Protein AF-A0A668UCJ2-F1 (afdb_monomer)

Foldseek 3Di:
DQPPVLVVLVVVLVVLVVLLVVLLVQLVVLLVVQLVCPPVGPVVVNVVSVVVSVVSVVVSLVSLLVSLVCCVPVVVNPVVSVLSVVLSVLSVVLVVLSVVLSVLVSVCSVCVVDPVSVVSNVVSVVVNVVSVVVNVDDPPPPDDD

Solvent-accessible surface area (backbone atoms only — not comparable to full-atom values): 7979 Å² total; per-residue (Å²): 131,82,56,72,65,59,55,52,50,54,51,49,51,56,50,45,53,50,53,50,54,51,49,52,49,54,53,50,55,50,47,53,55,35,59,70,38,55,93,68,56,52,57,69,63,46,51,51,51,53,51,54,51,49,50,51,55,51,51,46,53,50,53,52,51,52,52,29,48,43,30,38,76,76,65,74,31,53,70,60,22,52,50,49,52,56,37,53,54,34,53,51,52,38,52,55,41,50,55,52,38,51,54,34,52,51,48,32,69,78,38,72,86,45,65,66,36,56,53,50,39,52,51,39,52,50,51,42,51,51,39,54,50,63,58,66,60,68,79,86,81,77,83,90,131

pLDDT: mean 89.39, std 13.91, range [36.09, 98.25]

InterPro domains:
  IPR039491 Required for excision 1-B domain-containing protein [PF14966] (9-105)
  IPR039491 Required for excision 1-B domain-containing protein [PTHR28309] (3-130)

Organism: Oreochromis aureus (NCBI:txid47969)

Mean predicted aligned error: 6.01 Å

Structure (mmCIF, N/CA/C/O backbone):
data_AF-A0A668UCJ2-F1
#
_entry.id   AF-A0A668UCJ2-F1
#
loop_
_atom_site.group_PDB
_atom_site.id
_atom_site.type_symbol
_atom_site.label_atom_id
_atom_site.label_alt_id
_atom_site.label_comp_id
_atom_site.label_asym_id
_atom_site.label_entity_id
_atom_site.label_seq_id
_atom_site.pdbx_PDB_ins_code
_atom_site.Cartn_x
_atom_site.Cartn_y
_atom_site.Cartn_z
_atom_site.occupancy
_atom_site.B_iso_or_equiv
_atom_site.auth_seq_id
_atom_site.auth_comp_id
_atom_site.auth_asym_id
_atom_site.auth_atom_id
_atom_site.pdbx_PDB_model_num
ATOM 1 N N . MET A 1 1 ? -15.639 -9.932 30.292 1.00 49.50 1 MET A N 1
ATOM 2 C CA . MET A 1 1 ? -15.877 -10.642 29.016 1.00 49.50 1 MET A CA 1
ATOM 3 C C . MET A 1 1 ? -15.793 -9.603 27.919 1.00 49.50 1 MET A C 1
ATOM 5 O O . MET A 1 1 ? -16.425 -8.567 28.064 1.00 49.50 1 MET A O 1
ATOM 9 N N . VAL A 1 2 ? -14.975 -9.824 26.893 1.00 57.97 2 VAL A N 1
ATOM 10 C CA . VAL A 1 2 ? -14.909 -8.910 25.746 1.00 57.97 2 VAL A CA 1
ATOM 11 C C . VAL A 1 2 ? -16.212 -9.066 24.949 1.00 57.97 2 VAL A C 1
ATOM 13 O O . VAL A 1 2 ? -16.573 -10.214 24.670 1.00 57.97 2 VAL A O 1
ATOM 16 N N . PRO A 1 3 ? -16.939 -7.981 24.625 1.00 70.50 3 PRO A N 1
ATOM 17 C CA . PRO A 1 3 ? -18.157 -8.062 23.822 1.00 70.50 3 PRO A CA 1
ATOM 18 C C . PRO A 1 3 ? -17.890 -8.812 22.509 1.00 70.50 3 PRO A C 1
ATOM 20 O O . PRO A 1 3 ? -16.835 -8.622 21.897 1.00 70.50 3 PRO A O 1
ATOM 23 N N . SER A 1 4 ? -18.829 -9.655 22.064 1.00 75.00 4 SER A N 1
ATOM 24 C CA . SER A 1 4 ? -18.738 -10.377 20.779 1.00 75.00 4 SER A CA 1
ATOM 25 C C . SER A 1 4 ? -18.386 -9.447 19.620 1.00 75.00 4 SER A C 1
ATOM 27 O O . SER A 1 4 ? -17.627 -9.821 18.726 1.00 75.00 4 SER A O 1
ATOM 29 N N . ASP A 1 5 ? -18.880 -8.216 19.700 1.00 87.06 5 ASP A N 1
ATOM 30 C CA . ASP A 1 5 ? -18.779 -7.206 18.657 1.00 87.06 5 ASP A CA 1
ATOM 31 C C . ASP A 1 5 ? -17.367 -6.622 18.571 1.00 87.06 5 ASP A C 1
ATOM 33 O O . ASP A 1 5 ? -16.871 -6.383 17.474 1.00 87.06 5 ASP A O 1
ATOM 37 N N . PHE A 1 6 ? -16.663 -6.502 19.703 1.00 90.31 6 PHE A N 1
ATOM 38 C CA . PHE A 1 6 ? -15.252 -6.112 19.711 1.00 90.31 6 PHE A CA 1
ATOM 39 C C . PHE A 1 6 ? -14.390 -7.187 19.046 1.00 90.31 6 PHE A C 1
ATOM 41 O O . PHE A 1 6 ? -13.542 -6.890 18.209 1.00 90.31 6 PHE A O 1
ATOM 48 N N . LYS A 1 7 ? -14.619 -8.466 19.376 1.00 91.44 7 LYS A N 1
ATOM 49 C CA . LYS A 1 7 ? -13.869 -9.569 18.758 1.00 91.44 7 LYS A CA 1
ATOM 50 C C . LYS A 1 7 ? -14.115 -9.628 17.248 1.00 91.44 7 LYS A C 1
ATOM 52 O O . LYS A 1 7 ? -13.158 -9.802 16.496 1.00 91.44 7 LYS A O 1
ATOM 57 N N . ALA A 1 8 ? -15.364 -9.469 16.814 1.00 94.44 8 ALA A N 1
ATOM 58 C CA . ALA A 1 8 ? -15.715 -9.422 15.397 1.00 94.44 8 ALA A CA 1
ATOM 59 C C . ALA A 1 8 ? -15.035 -8.242 14.681 1.00 94.44 8 ALA A C 1
ATOM 61 O O . ALA A 1 8 ? -14.511 -8.417 13.583 1.00 94.44 8 ALA A O 1
ATOM 62 N N . LEU A 1 9 ? -14.967 -7.071 15.326 1.00 95.38 9 LEU A N 1
ATOM 63 C CA . LEU A 1 9 ? -14.281 -5.892 14.797 1.00 95.38 9 LEU A CA 1
ATOM 64 C C . LEU A 1 9 ? -12.786 -6.152 14.562 1.00 95.38 9 LEU A C 1
ATOM 66 O O . LEU A 1 9 ? -12.265 -5.882 13.482 1.00 95.38 9 LEU A O 1
ATOM 70 N N . ILE A 1 10 ? -12.104 -6.744 15.546 1.00 94.69 10 ILE A N 1
ATOM 71 C CA . ILE A 1 10 ? -10.682 -7.096 15.429 1.00 94.69 10 ILE A CA 1
ATOM 72 C C . ILE A 1 10 ? -10.458 -8.176 14.360 1.00 94.69 10 ILE A C 1
ATOM 74 O O . ILE A 1 10 ? -9.504 -8.104 13.589 1.00 94.69 10 ILE A O 1
ATOM 78 N N . GLN A 1 11 ? -11.350 -9.165 14.256 1.00 95.75 11 GLN A N 1
ATOM 79 C CA . GLN A 1 11 ? -11.285 -10.164 13.184 1.00 95.75 11 GLN A CA 1
ATOM 80 C C . GLN A 1 11 ? -11.454 -9.531 11.800 1.00 95.75 11 GLN A C 1
ATOM 82 O O . GLN A 1 11 ? -10.728 -9.897 10.874 1.00 95.75 11 GLN A O 1
ATOM 87 N N . ARG A 1 12 ? -12.367 -8.562 11.661 1.00 97.00 12 ARG A N 1
ATOM 88 C CA . ARG A 1 12 ? -12.546 -7.818 10.412 1.00 97.00 12 ARG A CA 1
ATOM 89 C C . ARG A 1 12 ? -11.295 -7.024 10.056 1.00 97.00 12 ARG A C 1
ATOM 91 O O . ARG A 1 12 ? -10.866 -7.084 8.910 1.00 97.00 12 ARG A O 1
ATOM 98 N N . PHE A 1 13 ? -10.665 -6.376 11.032 1.00 96.69 13 PHE A N 1
ATOM 99 C CA . PHE A 1 13 ? -9.383 -5.705 10.830 1.00 96.69 13 PHE A CA 1
ATOM 100 C C . PHE A 1 13 ? -8.314 -6.659 10.274 1.00 96.69 13 PHE A C 1
ATOM 102 O O . PHE A 1 13 ? -7.729 -6.373 9.236 1.00 96.69 13 PHE A O 1
ATOM 109 N N . TYR A 1 14 ? -8.100 -7.833 10.876 1.00 95.75 14 TYR A N 1
ATOM 110 C CA . TYR A 1 14 ? -7.118 -8.794 10.347 1.00 95.75 14 TYR A CA 1
ATOM 111 C C . TYR A 1 14 ? -7.456 -9.314 8.944 1.00 95.75 14 TYR A C 1
ATOM 113 O O . TYR A 1 14 ? -6.555 -9.583 8.145 1.00 95.75 14 TYR A O 1
ATOM 121 N N . HIS A 1 15 ? -8.744 -9.444 8.627 1.00 97.50 15 HIS A N 1
ATOM 122 C CA . HIS A 1 15 ? -9.177 -9.794 7.280 1.00 97.50 15 HIS A CA 1
ATOM 123 C C . HIS A 1 15 ? -8.812 -8.699 6.269 1.00 97.50 15 HIS A C 1
ATOM 125 O O . HIS A 1 15 ? -8.194 -9.009 5.255 1.00 97.50 15 HIS A O 1
ATOM 131 N N . LEU A 1 16 ? -9.077 -7.428 6.592 1.00 97.75 16 LEU A N 1
ATOM 132 C CA . LEU A 1 16 ? -8.681 -6.277 5.770 1.00 97.75 16 LEU A CA 1
ATOM 133 C C . LEU A 1 16 ? -7.164 -6.234 5.535 1.00 97.75 16 LEU A C 1
ATOM 135 O O . LEU A 1 16 ? -6.710 -5.948 4.430 1.00 97.75 16 LEU A O 1
ATOM 139 N N . GLN A 1 17 ? -6.365 -6.595 6.543 1.00 96.25 17 GLN A N 1
ATOM 140 C CA . GLN A 1 17 ? -4.910 -6.687 6.386 1.00 96.25 17 GLN A CA 1
ATOM 141 C C . GLN A 1 17 ? -4.482 -7.823 5.458 1.00 96.25 17 GLN A C 1
ATOM 143 O O . GLN A 1 17 ? -3.510 -7.680 4.716 1.00 96.25 17 GLN A O 1
ATOM 148 N N . SER A 1 18 ? -5.227 -8.927 5.446 1.00 95.75 18 SER A N 1
ATOM 149 C CA . SER A 1 18 ? -5.000 -10.019 4.496 1.00 95.75 18 SER A CA 1
ATOM 150 C C . SER A 1 18 ? -5.348 -9.587 3.067 1.00 95.75 18 SER A C 1
ATOM 152 O O . SER A 1 18 ? -4.557 -9.811 2.153 1.00 95.75 18 SER A O 1
ATOM 154 N N . GLU A 1 19 ? -6.473 -8.888 2.877 1.00 97.94 19 GLU A N 1
ATOM 155 C CA . GLU A 1 19 ? -6.862 -8.300 1.585 1.00 97.94 19 GLU A CA 1
ATOM 156 C C . GLU A 1 19 ? -5.825 -7.278 1.094 1.00 97.94 19 GLU A C 1
ATOM 158 O O . GLU A 1 19 ? -5.473 -7.252 -0.087 1.00 97.94 19 GLU A O 1
ATOM 163 N N . ARG A 1 20 ? -5.260 -6.471 2.002 1.00 97.56 20 ARG A N 1
ATOM 164 C CA . ARG A 1 20 ? -4.193 -5.511 1.686 1.00 97.56 20 ARG A CA 1
ATOM 165 C C . ARG A 1 20 ? -2.938 -6.210 1.169 1.00 97.56 20 ARG A C 1
ATOM 167 O O . ARG A 1 20 ? -2.348 -5.753 0.191 1.00 97.56 20 ARG A O 1
ATOM 174 N N . VAL A 1 21 ? -2.520 -7.300 1.815 1.00 96.12 21 VAL A N 1
ATOM 175 C CA . VAL A 1 21 ? -1.361 -8.100 1.383 1.00 96.12 21 VAL A CA 1
ATOM 176 C C . VAL A 1 21 ? -1.592 -8.684 -0.009 1.00 96.12 21 VAL A C 1
ATOM 178 O O . VAL A 1 21 ? -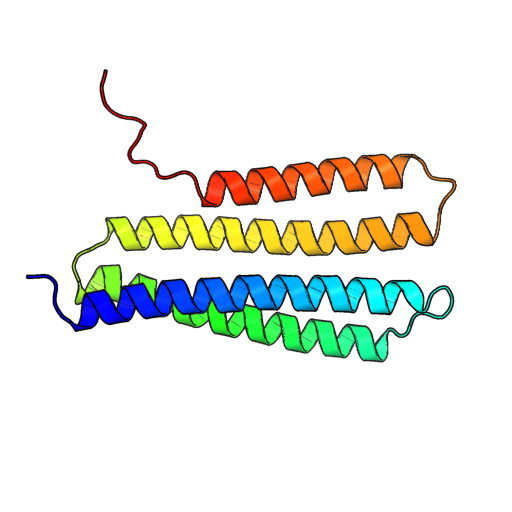0.709 -8.571 -0.859 1.00 96.12 21 VAL A O 1
ATOM 181 N N . GLU A 1 22 ? -2.777 -9.232 -0.269 1.00 97.50 22 GLU A N 1
ATOM 182 C CA . GLU A 1 22 ? -3.118 -9.760 -1.593 1.00 97.50 22 GLU A CA 1
ATOM 183 C C . GLU A 1 22 ? -3.157 -8.651 -2.656 1.00 97.50 22 GLU A C 1
ATOM 185 O O . GLU A 1 22 ? -2.633 -8.817 -3.754 1.00 97.50 22 GLU A O 1
ATOM 190 N N . THR A 1 23 ? -3.667 -7.466 -2.310 1.00 98.12 23 THR A N 1
ATOM 191 C CA . THR A 1 23 ? -3.664 -6.301 -3.209 1.00 98.12 23 THR A CA 1
ATOM 192 C C . THR A 1 23 ? -2.236 -5.892 -3.596 1.00 98.12 23 THR A C 1
ATOM 194 O O . THR A 1 23 ? -1.967 -5.630 -4.767 1.00 98.12 23 THR A O 1
ATOM 197 N N . TYR A 1 24 ? -1.287 -5.889 -2.650 1.00 97.50 24 TYR A N 1
ATOM 198 C CA . TYR A 1 24 ? 0.131 -5.655 -2.964 1.00 97.50 24 TYR A CA 1
ATOM 199 C C . TYR A 1 24 ? 0.709 -6.722 -3.893 1.00 97.50 24 TYR A C 1
ATOM 201 O O . TYR A 1 24 ? 1.484 -6.391 -4.788 1.00 97.50 24 TYR A O 1
ATOM 209 N N . ARG A 1 25 ? 0.347 -7.990 -3.683 1.00 97.25 25 ARG A N 1
ATOM 210 C CA . ARG A 1 25 ? 0.799 -9.093 -4.529 1.00 97.25 25 ARG A CA 1
ATOM 211 C C . ARG A 1 25 ? 0.322 -8.914 -5.970 1.00 97.25 25 ARG A C 1
ATOM 213 O O . ARG A 1 25 ? 1.147 -8.945 -6.878 1.00 97.25 25 ARG A O 1
ATOM 220 N N . LEU A 1 26 ? -0.972 -8.659 -6.167 1.00 98.06 26 LEU A N 1
ATOM 221 C CA . LEU A 1 26 ? -1.553 -8.400 -7.489 1.00 98.06 26 LEU A CA 1
ATOM 222 C C . LEU A 1 26 ? -0.911 -7.185 -8.164 1.00 98.06 26 LEU A C 1
ATOM 224 O O . LEU A 1 26 ? -0.650 -7.200 -9.366 1.00 98.06 26 LEU A O 1
ATOM 228 N N . PHE A 1 27 ? -0.625 -6.140 -7.386 1.00 97.88 27 PHE A N 1
ATOM 229 C CA . PHE A 1 27 ? 0.020 -4.943 -7.904 1.00 97.88 27 PHE A CA 1
ATOM 230 C C . PHE A 1 27 ? 1.441 -5.219 -8.414 1.00 97.88 27 PHE A C 1
ATOM 232 O O . PHE A 1 27 ? 1.816 -4.741 -9.485 1.00 97.88 27 PHE A O 1
ATOM 239 N N . GLU A 1 28 ? 2.221 -6.013 -7.679 1.00 96.44 28 GLU A N 1
ATOM 240 C CA . GLU A 1 28 ? 3.566 -6.412 -8.096 1.00 96.44 28 GLU A CA 1
ATOM 241 C C . GLU A 1 28 ? 3.530 -7.340 -9.318 1.00 96.44 28 GLU A C 1
ATOM 243 O O . GLU A 1 28 ? 4.201 -7.064 -10.310 1.00 96.44 28 GLU A O 1
ATOM 248 N N . GLU A 1 29 ? 2.710 -8.396 -9.285 1.00 97.50 29 GLU A N 1
ATOM 249 C CA . GLU A 1 29 ? 2.581 -9.356 -10.390 1.00 97.50 29 GLU A CA 1
ATOM 250 C C . GLU A 1 29 ? 2.146 -8.667 -11.690 1.00 97.50 29 GLU A C 1
ATOM 252 O O . GLU A 1 29 ? 2.681 -8.945 -12.768 1.00 97.50 29 GLU A O 1
ATOM 257 N N . GLY A 1 30 ? 1.206 -7.726 -11.598 1.00 97.62 30 GLY A N 1
ATOM 258 C CA . GLY A 1 30 ? 0.750 -6.968 -12.753 1.00 97.62 30 GLY A CA 1
ATOM 259 C C . GLY A 1 30 ? 1.776 -5.957 -13.272 1.00 97.62 30 GLY A C 1
ATOM 260 O O . GLY A 1 30 ? 1.879 -5.775 -14.485 1.00 97.62 30 GLY A O 1
ATOM 261 N N . HIS A 1 31 ? 2.597 -5.358 -12.402 1.00 97.62 31 HIS A N 1
ATOM 262 C CA . HIS A 1 31 ? 3.719 -4.53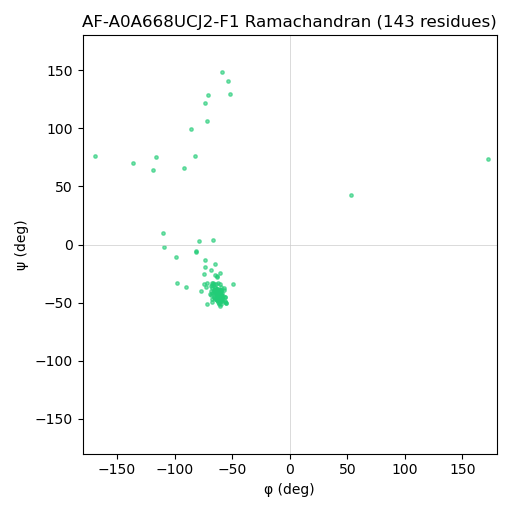0 -12.847 1.00 97.62 31 HIS A CA 1
ATOM 263 C C . HIS A 1 31 ? 4.817 -5.360 -13.526 1.00 97.62 31 HIS A C 1
ATOM 265 O O . HIS A 1 31 ? 5.343 -4.956 -14.560 1.00 97.62 31 HIS A O 1
ATOM 271 N N . GLU A 1 32 ? 5.137 -6.552 -13.016 1.00 96.69 32 GLU A N 1
ATOM 272 C CA . GLU A 1 32 ? 6.058 -7.461 -13.706 1.00 96.69 32 GLU A CA 1
ATOM 273 C C . GLU A 1 32 ? 5.527 -7.878 -15.081 1.00 96.69 32 GLU A C 1
ATOM 275 O O . GLU A 1 32 ? 6.288 -7.926 -16.048 1.00 96.69 32 GLU A O 1
ATOM 280 N N . ALA A 1 33 ? 4.227 -8.173 -15.188 1.00 96.88 33 ALA A N 1
ATOM 281 C CA . ALA A 1 33 ? 3.593 -8.474 -16.467 1.00 96.88 33 ALA A CA 1
ATOM 282 C C . ALA A 1 33 ? 3.691 -7.287 -17.438 1.00 96.88 33 ALA A C 1
ATOM 284 O O . ALA A 1 33 ? 4.050 -7.487 -18.597 1.00 96.88 33 ALA A O 1
ATOM 285 N N . TYR A 1 34 ? 3.459 -6.064 -16.953 1.00 97.19 34 TYR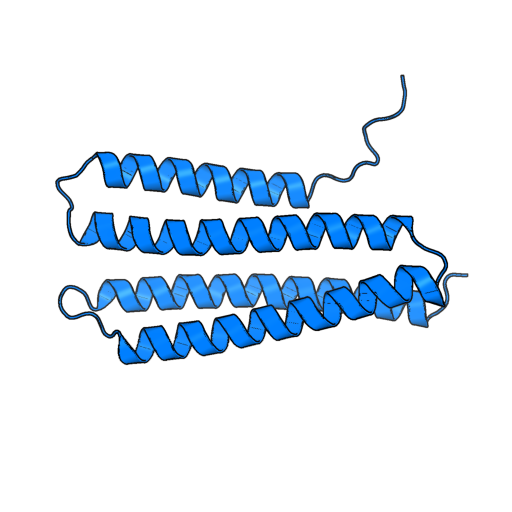 A N 1
ATOM 286 C CA . TYR A 1 34 ? 3.650 -4.835 -17.721 1.00 97.19 34 TYR A CA 1
ATOM 287 C C . TYR A 1 34 ? 5.096 -4.680 -18.214 1.00 97.19 34 TYR A C 1
ATOM 289 O O . TYR A 1 34 ? 5.309 -4.489 -19.411 1.00 97.19 34 TYR A O 1
ATOM 297 N N . LEU A 1 35 ? 6.104 -4.858 -17.353 1.00 96.00 35 LEU A N 1
ATOM 298 C CA . LEU A 1 35 ? 7.512 -4.740 -17.755 1.00 96.00 35 LEU A CA 1
ATOM 299 C C . LEU A 1 35 ? 7.915 -5.752 -18.838 1.00 96.00 35 LEU A C 1
ATOM 301 O O . LEU A 1 35 ? 8.690 -5.408 -19.731 1.00 96.00 35 LEU A O 1
ATOM 305 N N . ARG A 1 36 ? 7.349 -6.967 -18.826 1.00 95.56 36 ARG A N 1
ATOM 306 C CA . ARG A 1 36 ? 7.595 -7.990 -19.866 1.00 95.56 36 ARG A CA 1
ATOM 307 C C . ARG A 1 36 ? 7.089 -7.590 -21.256 1.00 95.56 36 ARG A C 1
ATOM 309 O O . ARG A 1 36 ? 7.509 -8.206 -22.231 1.00 95.56 36 ARG A O 1
ATOM 316 N N . THR A 1 37 ? 6.210 -6.591 -21.363 1.00 94.62 37 THR A N 1
ATOM 317 C CA . THR A 1 37 ? 5.742 -6.055 -22.659 1.00 94.62 37 THR A CA 1
ATOM 318 C C . THR A 1 37 ? 6.720 -5.054 -23.288 1.00 94.62 37 THR A C 1
ATOM 320 O O . THR A 1 37 ? 6.532 -4.637 -24.430 1.00 94.62 37 THR A O 1
ATOM 323 N N . GLY A 1 38 ? 7.796 -4.691 -22.578 1.00 89.88 38 GLY A N 1
ATOM 324 C CA . GLY A 1 38 ? 8.830 -3.792 -23.084 1.00 89.88 38 GLY A CA 1
ATOM 325 C C . GLY A 1 38 ? 9.508 -4.301 -24.373 1.00 89.88 38 GLY A C 1
ATOM 326 O O . GLY A 1 38 ? 9.642 -5.510 -24.570 1.00 89.88 38 GLY A O 1
ATOM 327 N N . PRO A 1 39 ? 9.951 -3.397 -25.271 1.00 86.38 39 PRO A N 1
ATOM 328 C CA . PRO A 1 39 ? 9.880 -1.934 -25.161 1.00 86.38 39 PRO A CA 1
ATOM 329 C C . PRO A 1 39 ? 8.509 -1.345 -25.557 1.00 86.38 39 PRO A C 1
ATOM 331 O O . PRO A 1 39 ? 8.284 -0.148 -25.394 1.00 86.38 39 PRO A O 1
ATOM 334 N N . HIS A 1 40 ? 7.583 -2.158 -26.078 1.00 92.94 40 HIS A N 1
ATOM 335 C CA . HIS A 1 40 ? 6.240 -1.729 -26.484 1.00 92.94 40 HIS A CA 1
ATOM 336 C C . HIS A 1 40 ? 5.242 -1.904 -25.339 1.00 92.94 40 HIS A C 1
ATOM 338 O O . HIS A 1 40 ? 4.330 -2.725 -25.407 1.00 92.94 40 HIS A O 1
ATOM 344 N N . TYR A 1 41 ? 5.453 -1.123 -24.284 1.00 93.31 41 TYR A N 1
ATOM 345 C CA . TYR A 1 41 ? 4.679 -1.192 -23.054 1.00 93.31 41 TYR A CA 1
ATOM 346 C C . TYR A 1 41 ? 3.162 -1.111 -23.278 1.00 93.31 41 TYR A C 1
ATOM 348 O O . TYR A 1 41 ? 2.664 -0.171 -23.903 1.00 93.31 41 TYR A O 1
ATOM 356 N N . ASP A 1 42 ? 2.422 -2.054 -22.696 1.00 94.31 42 ASP A N 1
ATOM 357 C CA . ASP A 1 42 ? 0.956 -2.040 -22.682 1.00 94.31 42 ASP A CA 1
ATOM 358 C C . ASP A 1 42 ? 0.429 -1.131 -21.560 1.00 94.31 42 ASP A C 1
ATOM 360 O O . ASP A 1 42 ? 0.025 -1.563 -20.474 1.00 94.31 42 ASP A O 1
ATOM 364 N N . PHE A 1 43 ? 0.505 0.175 -21.812 1.00 94.00 43 PHE A N 1
ATOM 365 C CA . PHE A 1 43 ? 0.140 1.191 -20.828 1.00 94.00 43 PHE A CA 1
ATOM 366 C C . PHE A 1 43 ? -1.357 1.196 -20.499 1.00 94.00 43 PHE A C 1
ATOM 368 O O . PHE A 1 43 ? -1.724 1.477 -19.359 1.00 94.00 43 PHE A O 1
ATOM 375 N N . ASP A 1 44 ? -2.223 0.876 -21.461 1.00 95.69 44 ASP A N 1
ATOM 376 C CA . ASP A 1 44 ? -3.673 0.913 -21.257 1.00 95.69 44 ASP A CA 1
ATOM 377 C C . ASP A 1 44 ? -4.121 -0.166 -20.265 1.00 95.69 44 ASP A C 1
ATOM 379 O O . ASP A 1 44 ? -4.837 0.142 -19.304 1.00 95.69 44 ASP A O 1
ATOM 383 N N . HIS A 1 45 ? -3.638 -1.405 -20.425 1.00 95.38 45 HIS A N 1
ATOM 384 C CA . HIS A 1 45 ? -3.931 -2.478 -19.472 1.00 95.38 45 HIS A CA 1
ATOM 385 C C . HIS A 1 45 ? -3.319 -2.199 -18.099 1.00 95.38 45 HIS A C 1
ATOM 387 O O . HIS A 1 45 ? -3.986 -2.382 -17.077 1.00 95.38 45 HIS A O 1
ATOM 393 N N . TYR A 1 46 ? -2.078 -1.705 -18.051 1.00 96.81 46 TYR A N 1
ATOM 394 C CA . TYR A 1 46 ? -1.440 -1.397 -16.773 1.00 96.81 46 TYR A CA 1
ATOM 395 C C . TYR A 1 46 ? -2.140 -0.254 -16.031 1.00 96.81 46 TYR A C 1
ATOM 397 O O . TYR A 1 46 ? -2.370 -0.336 -14.825 1.00 96.81 46 TYR A O 1
ATOM 405 N N . ARG A 1 47 ? -2.567 0.793 -16.742 1.00 97.00 47 ARG A N 1
ATOM 406 C CA . ARG A 1 47 ? -3.343 1.896 -16.164 1.00 97.00 47 ARG A CA 1
ATOM 407 C C . ARG A 1 47 ? -4.671 1.412 -15.582 1.00 97.00 47 ARG A C 1
ATOM 409 O O . ARG A 1 47 ? -5.066 1.886 -14.515 1.00 97.00 47 ARG A O 1
ATOM 416 N N . GLN A 1 48 ? -5.357 0.498 -16.268 1.00 97.94 48 GLN A N 1
ATOM 417 C CA . GLN A 1 48 ? -6.598 -0.091 -15.769 1.00 97.94 48 GLN A CA 1
ATOM 418 C C . GLN A 1 48 ? -6.354 -0.885 -14.478 1.00 97.94 48 GLN A C 1
ATOM 420 O O . GLN A 1 48 ? -7.044 -0.655 -13.485 1.00 97.94 48 GLN A O 1
ATOM 425 N N . LEU A 1 49 ? -5.313 -1.722 -14.445 1.00 97.50 49 LEU A N 1
ATOM 426 C CA . LEU A 1 49 ? -4.900 -2.427 -13.232 1.00 97.50 49 LEU A CA 1
ATOM 427 C C . LEU A 1 49 ? -4.604 -1.454 -12.079 1.00 97.50 49 LEU A C 1
ATOM 429 O O . LEU A 1 49 ? -5.117 -1.629 -10.977 1.00 97.50 49 LEU A O 1
ATOM 433 N N . VAL A 1 50 ? -3.803 -0.410 -12.316 1.00 97.56 50 VAL A N 1
ATOM 434 C CA . VAL A 1 50 ? -3.473 0.599 -11.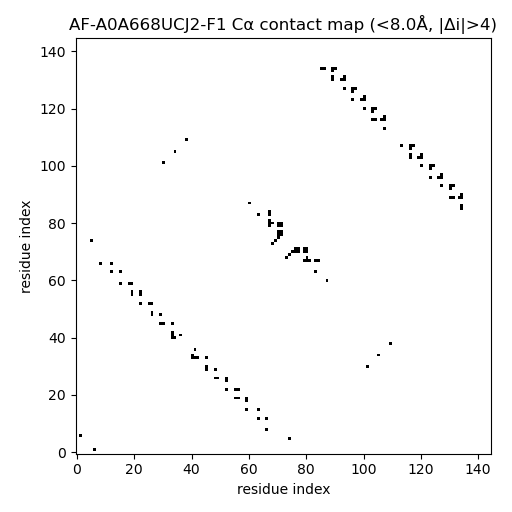292 1.00 97.56 50 VAL A CA 1
ATOM 435 C C . VAL A 1 50 ? -4.741 1.239 -10.729 1.00 97.56 50 VAL A C 1
ATOM 437 O O . VAL A 1 50 ? -4.828 1.479 -9.522 1.00 97.56 50 VAL A O 1
ATOM 440 N N . HIS A 1 51 ? -5.740 1.498 -11.575 1.00 97.69 51 HIS A N 1
ATOM 441 C CA . HIS A 1 51 ? -7.019 2.037 -11.130 1.00 97.69 51 HIS A CA 1
ATOM 442 C C . HIS A 1 51 ? -7.751 1.074 -10.185 1.00 97.69 51 HIS A C 1
ATOM 444 O O . HIS A 1 51 ? -8.178 1.492 -9.108 1.00 97.69 51 HIS A O 1
ATOM 450 N N . GLU A 1 52 ? -7.847 -0.205 -10.545 1.00 97.94 52 GLU A N 1
ATOM 451 C CA . GLU A 1 52 ? -8.488 -1.246 -9.729 1.00 97.94 52 GLU A CA 1
ATOM 452 C C . GLU A 1 52 ? -7.769 -1.447 -8.387 1.00 97.94 52 GLU A C 1
ATOM 454 O O . GLU A 1 52 ? -8.399 -1.431 -7.328 1.00 97.94 52 GLU A O 1
ATOM 459 N N . ILE A 1 53 ? -6.437 -1.521 -8.410 1.00 97.75 53 ILE A N 1
ATOM 460 C CA . ILE A 1 53 ? -5.596 -1.607 -7.210 1.00 97.75 53 ILE A CA 1
ATOM 461 C C . ILE A 1 53 ? -5.795 -0.385 -6.304 1.00 97.75 53 ILE A C 1
ATOM 463 O O . ILE A 1 53 ? -5.923 -0.519 -5.085 1.00 97.75 53 ILE A O 1
ATOM 467 N N . THR A 1 54 ? -5.871 0.816 -6.884 1.00 96.94 54 THR A N 1
ATOM 468 C CA . THR A 1 54 ? -6.128 2.047 -6.122 1.00 96.94 54 THR A CA 1
ATOM 469 C C . THR A 1 54 ? -7.490 1.987 -5.434 1.00 96.94 54 THR A C 1
ATOM 471 O O . THR A 1 54 ? -7.596 2.322 -4.253 1.00 96.94 54 THR A O 1
ATOM 474 N N . GLN A 1 55 ? -8.531 1.528 -6.135 1.00 98.19 55 GLN A N 1
ATOM 475 C CA . GLN A 1 55 ? -9.860 1.363 -5.546 1.00 98.19 55 GLN A CA 1
ATOM 476 C C . GLN A 1 55 ? -9.851 0.358 -4.387 1.00 98.19 55 GLN A C 1
ATOM 478 O O . GLN A 1 55 ? -10.434 0.655 -3.342 1.00 98.19 55 GLN A O 1
ATOM 483 N N . ALA A 1 56 ? -9.158 -0.775 -4.534 1.00 97.81 56 ALA A N 1
ATOM 484 C CA . ALA A 1 56 ? -9.022 -1.779 -3.480 1.00 97.81 56 ALA A CA 1
ATOM 485 C C . ALA A 1 56 ? -8.351 -1.198 -2.222 1.00 97.81 56 ALA A C 1
ATOM 487 O O . ALA A 1 56 ? -8.926 -1.257 -1.133 1.00 97.81 56 ALA A O 1
ATOM 488 N N . PHE A 1 57 ? -7.198 -0.530 -2.364 1.00 97.62 57 PHE A N 1
ATOM 489 C CA . PHE A 1 57 ? -6.536 0.132 -1.231 1.00 97.62 57 PHE A CA 1
ATOM 490 C C . PHE A 1 57 ? -7.400 1.223 -0.590 1.00 97.62 57 PHE A C 1
ATOM 492 O O . PHE A 1 57 ? -7.405 1.357 0.638 1.00 97.62 57 PHE A O 1
ATOM 499 N N . CYS A 1 58 ? -8.139 2.002 -1.388 1.00 97.50 58 CYS A N 1
ATOM 500 C CA . CYS A 1 58 ? -9.070 3.003 -0.872 1.00 97.50 58 CYS A CA 1
ATOM 501 C C . CYS A 1 58 ? -10.223 2.371 -0.083 1.00 97.50 58 CYS A C 1
ATOM 503 O O . CYS A 1 58 ? -10.588 2.908 0.961 1.00 97.50 58 CYS A O 1
ATOM 505 N N . GLY A 1 59 ? -10.793 1.263 -0.562 1.00 97.94 59 GLY A N 1
ATOM 506 C CA . GLY A 1 59 ? -11.844 0.523 0.140 1.00 97.94 59 GLY A CA 1
ATOM 507 C C . GLY A 1 59 ? -11.361 0.012 1.493 1.00 97.94 59 GLY A C 1
ATOM 508 O O . GLY A 1 59 ? -11.941 0.359 2.520 1.00 97.94 59 GLY A O 1
ATOM 509 N N . ILE A 1 60 ? -10.230 -0.698 1.494 1.00 98.06 60 ILE A N 1
ATOM 510 C CA . ILE A 1 60 ? -9.595 -1.223 2.710 1.00 98.06 60 ILE A CA 1
ATOM 511 C C . ILE A 1 60 ? -9.326 -0.092 3.708 1.00 98.06 60 ILE A C 1
ATOM 513 O O . ILE A 1 60 ? -9.720 -0.164 4.869 1.00 98.06 60 ILE A O 1
ATOM 517 N N . SER A 1 61 ? -8.694 0.993 3.252 1.00 96.81 61 SER A N 1
ATOM 518 C CA . SER A 1 61 ? -8.291 2.094 4.134 1.00 96.81 61 SER A CA 1
ATOM 519 C C . SER A 1 61 ? -9.487 2.827 4.745 1.00 96.81 61 SER A C 1
ATOM 521 O O . SER A 1 61 ? -9.394 3.271 5.887 1.00 96.81 61 SER A O 1
ATOM 523 N N . LYS A 1 62 ? -10.602 2.956 4.013 1.00 98.25 62 LYS A N 1
ATOM 524 C CA . LYS A 1 62 ? -11.844 3.534 4.548 1.00 98.25 62 LYS A CA 1
ATOM 525 C C . LYS A 1 62 ? -12.399 2.680 5.679 1.00 98.25 62 LYS A C 1
ATOM 527 O O . LYS A 1 62 ? -12.677 3.210 6.749 1.00 98.25 62 LYS A O 1
ATOM 532 N N . GLU A 1 63 ? -12.487 1.372 5.476 1.00 98.25 63 GLU A N 1
ATOM 533 C CA . GLU A 1 63 ? -13.038 0.481 6.492 1.00 98.25 63 GLU A CA 1
ATOM 534 C C . GLU A 1 63 ? -12.131 0.375 7.729 1.00 98.25 63 GLU A C 1
ATOM 536 O O . GLU A 1 63 ? -12.612 0.365 8.860 1.00 98.25 63 GLU A O 1
ATOM 541 N N . VAL A 1 64 ? -10.805 0.408 7.552 1.00 97.88 64 VAL A N 1
ATOM 542 C CA . VAL A 1 64 ? -9.861 0.502 8.680 1.00 97.88 64 VAL A CA 1
ATOM 543 C C . VAL A 1 64 ? -10.075 1.789 9.491 1.00 97.88 64 VAL A C 1
ATOM 545 O O . VAL A 1 64 ? -10.012 1.751 10.721 1.00 97.88 64 VAL A O 1
ATOM 548 N N . LEU A 1 65 ? -10.367 2.925 8.844 1.00 97.06 65 LEU A N 1
ATOM 549 C CA . LEU A 1 65 ? -10.680 4.179 9.545 1.00 97.06 65 LEU A CA 1
ATOM 550 C C . LEU A 1 65 ? -12.009 4.110 10.308 1.00 97.06 65 LEU A C 1
ATOM 552 O O . LEU A 1 65 ? -12.108 4.677 11.397 1.00 97.06 65 LEU A O 1
ATOM 556 N N . GLU A 1 66 ? -13.005 3.400 9.781 1.00 97.75 66 GLU A N 1
ATOM 557 C CA . GLU A 1 66 ? -14.258 3.137 10.496 1.00 97.75 66 GLU A CA 1
ATOM 558 C C . GLU A 1 66 ? -14.006 2.270 11.736 1.00 97.75 66 GLU A C 1
ATOM 560 O O . GLU A 1 66 ? -14.438 2.624 12.833 1.00 97.75 66 GLU A O 1
ATOM 565 N N . ILE A 1 67 ? -13.229 1.188 11.602 1.00 96.75 67 ILE A N 1
ATOM 566 C CA . ILE A 1 67 ? -12.809 0.346 12.734 1.00 96.75 67 ILE A CA 1
ATOM 567 C C . ILE A 1 67 ? -12.084 1.178 13.796 1.00 96.75 67 ILE A C 1
ATOM 569 O O . ILE A 1 67 ? -12.391 1.063 14.983 1.00 96.75 67 ILE A O 1
ATOM 573 N N . LYS A 1 68 ? -11.157 2.044 13.373 1.00 96.94 68 LYS A N 1
ATOM 574 C CA . LYS A 1 68 ? -10.437 2.970 14.254 1.00 96.94 68 LYS A CA 1
ATOM 575 C C . LYS A 1 68 ? -11.397 3.858 15.055 1.00 96.94 68 LYS A C 1
ATOM 577 O O . LYS A 1 68 ? -11.247 3.972 16.271 1.00 96.94 68 LYS A O 1
ATOM 582 N N . GLY A 1 69 ? -12.380 4.465 14.384 1.00 96.31 69 GLY A N 1
ATOM 583 C CA . GLY A 1 69 ? -13.395 5.308 15.022 1.00 96.31 69 GLY A CA 1
ATOM 584 C C . GLY A 1 69 ? -14.200 4.537 16.065 1.00 96.31 69 GLY A C 1
ATOM 585 O O . GLY A 1 69 ? -14.290 4.957 17.212 1.00 96.31 69 GLY A O 1
ATOM 586 N N . ARG A 1 70 ? -14.674 3.337 15.716 1.00 96.38 70 ARG A N 1
ATOM 587 C CA . ARG A 1 70 ? -15.431 2.481 16.643 1.00 96.38 70 ARG A CA 1
ATOM 588 C C . ARG A 1 70 ? -14.614 2.064 17.864 1.00 96.38 70 ARG A C 1
ATOM 590 O O . ARG A 1 70 ? -15.140 2.056 18.972 1.00 96.38 70 ARG A O 1
ATOM 597 N N . LEU A 1 71 ? -13.328 1.745 17.695 1.00 95.44 71 LEU A N 1
ATOM 598 C CA . LEU A 1 71 ? -12.445 1.428 18.825 1.00 95.44 71 LEU A CA 1
ATOM 599 C C . LEU A 1 71 ? -12.340 2.589 19.815 1.00 95.44 71 LEU A C 1
ATOM 601 O O . LEU A 1 71 ? -12.359 2.353 21.020 1.00 95.44 71 LEU A O 1
ATOM 605 N N . HIS A 1 72 ? -12.259 3.818 19.310 1.00 94.25 72 HIS A N 1
ATOM 606 C CA . HIS A 1 72 ? -12.210 5.014 20.140 1.00 94.25 72 HIS A CA 1
ATOM 607 C C . HIS A 1 72 ? -13.567 5.313 20.800 1.00 94.25 72 HIS A C 1
ATOM 609 O O . HIS A 1 72 ? -13.632 5.460 22.016 1.00 94.25 72 HIS A O 1
ATOM 615 N N . ASP A 1 73 ? -14.644 5.357 20.013 1.00 93.81 73 ASP A N 1
ATOM 616 C CA . ASP A 1 73 ? -15.930 5.921 20.441 1.00 93.81 73 ASP A CA 1
ATOM 617 C C . ASP A 1 73 ? -16.877 4.894 21.089 1.00 93.81 73 ASP A C 1
ATOM 619 O O . ASP A 1 73 ? -17.604 5.229 22.023 1.00 93.81 73 ASP A O 1
ATOM 623 N N . GLU A 1 74 ? -16.893 3.644 20.609 1.00 94.06 74 GLU A N 1
ATOM 624 C CA . GLU A 1 74 ? -17.832 2.602 21.069 1.00 94.06 74 GLU A CA 1
ATOM 625 C C . GLU A 1 74 ? -17.218 1.670 22.120 1.00 94.06 74 GLU A C 1
ATOM 627 O O . GLU A 1 74 ? -17.926 1.166 22.993 1.00 94.06 74 GLU A O 1
ATOM 632 N N . PHE A 1 75 ? -15.912 1.405 22.026 1.00 92.31 75 PHE A N 1
ATOM 633 C CA . PHE A 1 75 ? -15.236 0.397 22.848 1.00 92.31 75 PHE A CA 1
ATOM 634 C C . PHE A 1 75 ? -14.298 0.973 23.915 1.00 92.31 75 PHE A C 1
ATOM 636 O O . PHE A 1 75 ? -13.742 0.184 24.679 1.00 92.31 75 PHE A O 1
ATOM 643 N N . ASP A 1 76 ? -14.135 2.301 23.981 1.00 92.75 76 ASP A N 1
ATOM 644 C CA . ASP A 1 76 ? -13.242 2.999 24.923 1.00 92.75 76 ASP A CA 1
ATOM 645 C C . ASP A 1 76 ? -11.798 2.453 24.874 1.00 92.75 76 ASP A C 1
ATOM 647 O O . ASP A 1 76 ? -11.145 2.190 25.885 1.00 92.75 76 ASP A O 1
ATOM 651 N N . ARG A 1 77 ? -11.306 2.211 23.649 1.00 93.50 77 ARG A N 1
ATOM 652 C CA . ARG A 1 77 ? -9.948 1.730 23.341 1.00 93.50 77 ARG A CA 1
ATOM 653 C C . ARG A 1 77 ? -9.180 2.734 22.475 1.00 93.50 77 ARG A C 1
ATOM 655 O O . ARG A 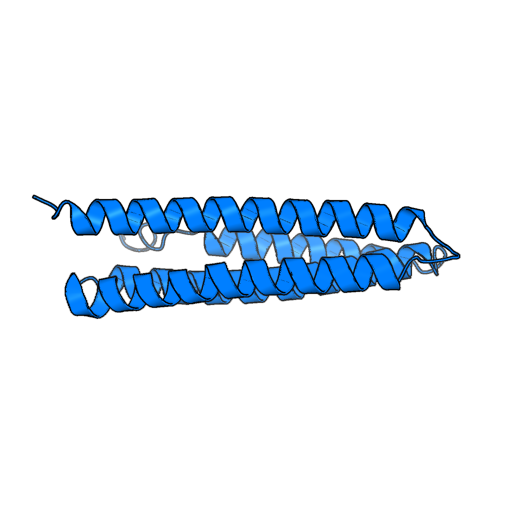1 77 ? -8.831 2.429 21.326 1.00 93.50 77 ARG A O 1
ATOM 662 N N . PRO A 1 78 ? -8.897 3.942 23.002 1.00 94.06 78 PRO A N 1
ATOM 663 C CA . PRO A 1 78 ? -8.114 4.948 22.286 1.00 94.06 78 PRO A CA 1
ATOM 664 C C . PRO A 1 78 ? -6.677 4.480 22.001 1.00 94.06 78 PRO A C 1
ATOM 666 O O . PRO A 1 78 ? -6.102 4.872 20.990 1.00 94.06 78 PRO A O 1
ATOM 669 N N . ASP A 1 79 ? -6.129 3.587 22.829 1.00 93.56 79 ASP A N 1
ATOM 670 C CA . ASP A 1 79 ? -4.822 2.949 22.640 1.00 93.56 79 ASP A CA 1
ATOM 671 C C . ASP A 1 79 ? -4.743 2.162 21.320 1.00 93.56 79 ASP A C 1
ATOM 673 O O . ASP A 1 79 ? -3.798 2.313 20.543 1.00 93.56 79 ASP A O 1
ATOM 677 N N . LEU A 1 80 ? -5.772 1.361 21.027 1.00 93.19 80 LEU A N 1
ATOM 678 C CA . LEU A 1 80 ? -5.850 0.593 19.784 1.00 93.19 80 LEU A CA 1
ATOM 679 C C . LEU A 1 80 ? -6.140 1.492 18.581 1.00 93.19 80 LEU A C 1
ATOM 681 O O . LEU A 1 80 ? -5.592 1.269 17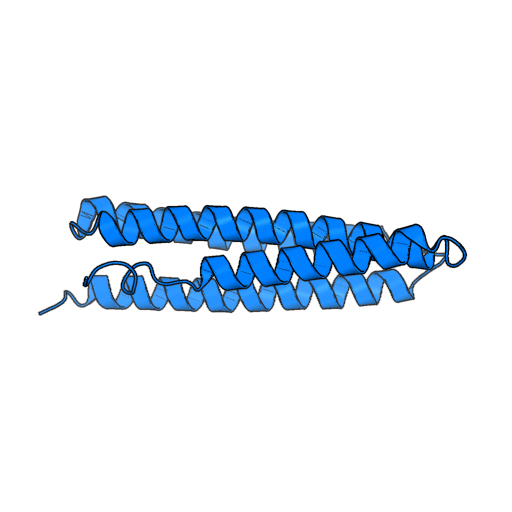.503 1.00 93.19 80 LEU A O 1
ATOM 685 N N . SER A 1 81 ? -6.968 2.520 18.769 1.00 94.44 81 SER A N 1
ATOM 686 C CA . SER A 1 81 ? -7.232 3.537 17.746 1.00 94.44 81 SER A CA 1
ATOM 687 C C . SER A 1 81 ? -5.944 4.255 17.316 1.00 94.44 81 SER A C 1
ATOM 689 O O . SER A 1 81 ? -5.647 4.339 16.122 1.00 94.44 81 SER A O 1
ATOM 691 N N . GLU A 1 82 ? -5.117 4.690 18.271 1.00 94.56 82 GLU A N 1
ATOM 692 C CA . GLU A 1 82 ? -3.826 5.326 17.985 1.00 94.56 82 GLU A CA 1
ATOM 693 C C . GLU A 1 82 ? -2.848 4.357 17.303 1.00 94.56 82 GLU A C 1
ATOM 695 O O . GLU A 1 82 ? -2.103 4.744 16.398 1.00 94.56 82 GLU A O 1
ATOM 700 N N . HIS A 1 83 ? -2.860 3.080 17.692 1.00 93.19 83 HIS A N 1
ATOM 701 C CA . HIS A 1 83 ? -2.046 2.066 17.030 1.00 93.19 83 HIS A CA 1
ATOM 702 C C . HIS A 1 83 ? -2.450 1.875 15.559 1.00 93.19 83 HIS A C 1
ATOM 704 O O . HIS A 1 83 ? -1.582 1.862 14.684 1.00 93.19 83 HIS A O 1
ATOM 710 N N . ILE A 1 84 ? -3.753 1.813 15.264 1.00 94.81 84 ILE A N 1
ATOM 711 C CA . ILE A 1 84 ? -4.257 1.742 13.884 1.00 94.81 84 ILE A CA 1
ATOM 712 C C . ILE A 1 84 ? -3.898 3.005 13.091 1.00 94.81 84 ILE A C 1
ATOM 714 O O . ILE A 1 84 ? -3.536 2.902 11.921 1.00 94.81 84 ILE A O 1
ATOM 718 N N . GLU A 1 85 ? -3.937 4.189 13.705 1.00 95.25 85 GLU A N 1
ATOM 719 C CA . GLU A 1 85 ? -3.500 5.433 13.055 1.00 95.25 85 GLU A CA 1
ATOM 720 C C . GLU A 1 85 ? -2.022 5.366 12.638 1.00 95.25 85 GLU A C 1
ATOM 722 O O . GLU A 1 85 ? -1.665 5.671 11.497 1.00 95.25 85 GLU A O 1
ATOM 727 N N . LYS A 1 86 ? -1.141 4.931 13.547 1.00 94.12 86 LYS A N 1
ATOM 728 C CA . LYS A 1 86 ? 0.291 4.752 13.255 1.00 94.12 86 LYS A CA 1
ATOM 729 C C . LYS A 1 86 ? 0.506 3.732 12.140 1.00 94.12 86 LYS A C 1
ATOM 731 O O . LYS A 1 86 ? 1.316 3.973 11.243 1.00 94.12 86 LYS A O 1
ATOM 736 N N . LEU A 1 87 ? -0.247 2.636 12.164 1.00 94.00 87 LEU A N 1
ATOM 737 C CA . LEU A 1 87 ? -0.187 1.608 11.136 1.00 94.00 87 LEU A CA 1
ATOM 738 C C . LEU A 1 87 ? -0.620 2.136 9.763 1.00 94.00 87 LEU A C 1
ATOM 740 O O . LEU A 1 87 ? 0.116 1.961 8.798 1.00 94.00 87 LEU A O 1
ATOM 744 N N . GLN A 1 88 ? -1.741 2.854 9.673 1.00 94.88 88 GLN A N 1
ATOM 745 C CA . GLN A 1 88 ? -2.221 3.451 8.419 1.00 94.88 88 GLN A CA 1
ATOM 746 C C . GLN A 1 88 ? -1.204 4.434 7.817 1.00 94.88 88 GLN A C 1
ATOM 748 O O . GLN A 1 88 ? -1.015 4.470 6.599 1.00 94.88 88 GLN A O 1
ATOM 753 N N . ASN A 1 89 ? -0.490 5.192 8.656 1.00 94.94 89 ASN A N 1
ATOM 754 C CA . ASN A 1 89 ? 0.602 6.054 8.198 1.00 94.94 89 ASN A CA 1
ATOM 755 C C . ASN A 1 89 ? 1.755 5.247 7.580 1.00 94.94 89 ASN A C 1
ATOM 757 O O . ASN A 1 89 ? 2.275 5.625 6.528 1.00 94.94 89 ASN A O 1
ATOM 761 N N . LYS A 1 90 ? 2.122 4.110 8.184 1.00 94.06 90 LYS A N 1
ATOM 762 C CA . LYS A 1 90 ? 3.125 3.195 7.619 1.00 94.06 90 LYS A CA 1
ATOM 763 C C . LYS A 1 90 ? 2.655 2.513 6.343 1.00 94.06 90 LYS A C 1
ATOM 765 O O . LYS A 1 90 ? 3.429 2.366 5.405 1.00 94.06 90 LYS A O 1
ATOM 770 N N . GLU A 1 91 ? 1.386 2.153 6.249 1.00 94.56 91 GLU A N 1
ATOM 771 C CA . GLU A 1 91 ? 0.822 1.564 5.034 1.00 94.56 91 GLU A CA 1
ATOM 772 C C . GLU A 1 91 ? 0.825 2.546 3.862 1.00 94.56 91 GLU A C 1
ATOM 774 O O . GLU A 1 91 ? 1.150 2.165 2.735 1.00 94.56 91 GLU A O 1
ATOM 779 N N . LYS A 1 92 ? 0.532 3.821 4.131 1.00 94.75 92 LYS A N 1
ATOM 780 C CA . LYS A 1 92 ? 0.666 4.893 3.144 1.00 94.75 92 LYS A CA 1
ATOM 781 C C . LYS A 1 92 ? 2.115 5.037 2.672 1.00 94.75 92 LYS A C 1
ATOM 783 O O . LYS A 1 92 ? 2.364 5.004 1.469 1.00 94.75 92 LYS A O 1
ATOM 788 N N . GLU A 1 93 ? 3.063 5.135 3.605 1.00 95.94 93 GLU A N 1
ATOM 789 C CA . GLU A 1 93 ? 4.500 5.220 3.304 1.00 95.94 93 GLU A CA 1
ATOM 790 C C . GLU A 1 93 ? 4.969 4.021 2.458 1.00 95.94 93 GLU A C 1
ATOM 792 O O . GLU A 1 93 ? 5.630 4.188 1.431 1.00 95.94 93 GLU A O 1
ATOM 797 N N . LYS A 1 94 ? 4.557 2.802 2.826 1.00 95.56 94 LYS A N 1
ATOM 798 C CA . LYS A 1 94 ? 4.860 1.579 2.075 1.00 95.56 94 LYS A CA 1
ATOM 799 C C . LYS A 1 94 ? 4.320 1.635 0.646 1.00 95.56 94 LYS A C 1
ATOM 801 O O . LYS A 1 94 ? 5.025 1.233 -0.281 1.00 95.56 94 LYS A O 1
ATOM 806 N N . LEU A 1 95 ? 3.081 2.090 0.448 1.00 96.00 95 LEU A N 1
ATOM 807 C CA . LEU A 1 95 ? 2.485 2.194 -0.886 1.00 96.00 95 LEU A CA 1
ATOM 808 C C . LEU A 1 95 ? 3.248 3.196 -1.766 1.00 96.00 95 LEU A C 1
ATOM 810 O O . LEU A 1 95 ? 3.555 2.886 -2.916 1.00 96.00 95 LEU A O 1
ATOM 814 N N . GLU A 1 96 ? 3.628 4.349 -1.211 1.00 96.06 96 GLU A N 1
ATOM 815 C CA . GLU A 1 96 ? 4.443 5.352 -1.908 1.00 96.06 96 GLU A CA 1
ATOM 816 C C . GLU A 1 96 ? 5.819 4.799 -2.309 1.00 96.06 96 GLU A C 1
ATOM 818 O O . GLU A 1 96 ? 6.261 4.984 -3.445 1.00 96.06 96 GLU A O 1
ATOM 823 N N . LEU A 1 97 ? 6.492 4.082 -1.404 1.00 96.62 97 LEU A N 1
ATOM 824 C CA . LEU A 1 97 ? 7.769 3.425 -1.695 1.00 96.62 97 LEU A CA 1
ATOM 825 C C . LEU A 1 97 ? 7.625 2.310 -2.739 1.00 96.62 97 LEU A C 1
ATOM 827 O O . LEU A 1 97 ? 8.498 2.157 -3.588 1.00 96.62 97 LEU A O 1
ATOM 831 N N . THR A 1 98 ? 6.516 1.568 -2.722 1.00 96.50 98 THR A N 1
ATOM 832 C CA . THR A 1 98 ? 6.226 0.521 -3.717 1.00 96.50 98 THR A CA 1
ATOM 833 C C . THR A 1 98 ? 6.080 1.125 -5.114 1.00 96.50 98 THR A C 1
ATOM 835 O O . THR A 1 98 ? 6.707 0.647 -6.055 1.00 96.50 98 THR A O 1
ATOM 838 N N . ALA A 1 99 ? 5.339 2.228 -5.254 1.00 95.44 99 ALA A N 1
ATOM 839 C CA . ALA A 1 99 ? 5.215 2.928 -6.532 1.00 95.44 99 ALA A CA 1
ATOM 840 C C . ALA A 1 99 ? 6.568 3.474 -7.028 1.00 95.44 99 ALA A C 1
ATOM 842 O O . ALA A 1 99 ? 6.910 3.327 -8.201 1.00 95.44 99 ALA A O 1
ATOM 843 N N . LYS A 1 100 ? 7.385 4.048 -6.131 1.00 95.88 100 LYS A N 1
ATOM 844 C CA . LYS A 1 100 ? 8.754 4.485 -6.463 1.00 95.88 100 LYS A CA 1
ATOM 845 C C . LYS A 1 100 ? 9.629 3.322 -6.930 1.00 95.88 100 LYS A C 1
ATOM 847 O O . LYS A 1 100 ? 10.371 3.472 -7.895 1.00 95.88 100 LYS A O 1
ATOM 852 N N . LEU A 1 101 ? 9.526 2.166 -6.272 1.00 95.88 101 LEU A N 1
ATOM 853 C CA . LEU A 1 101 ? 10.269 0.965 -6.648 1.00 95.88 101 LEU A CA 1
ATOM 854 C C . LEU A 1 101 ? 9.903 0.501 -8.058 1.00 95.88 101 LEU A C 1
ATOM 856 O O . LEU A 1 101 ? 10.787 0.130 -8.823 1.00 95.88 101 LEU A O 1
ATOM 860 N N . GLN A 1 102 ? 8.617 0.525 -8.404 1.00 96.00 102 GLN A N 1
ATOM 861 C CA . GLN A 1 102 ? 8.153 0.156 -9.738 1.00 96.00 102 GLN A CA 1
ATOM 862 C C . GLN A 1 102 ? 8.726 1.081 -10.819 1.00 96.00 102 GLN A C 1
ATOM 864 O O . GLN A 1 102 ? 9.289 0.593 -11.797 1.00 96.00 102 GLN A O 1
ATOM 869 N N . LEU A 1 103 ? 8.690 2.399 -10.597 1.00 94.31 103 LEU A N 1
ATOM 870 C CA . LEU A 1 103 ? 9.298 3.371 -11.511 1.00 94.31 103 LEU A CA 1
ATOM 871 C C . LEU A 1 103 ? 10.807 3.142 -11.677 1.00 94.31 103 LEU A C 1
ATOM 873 O O . LEU A 1 103 ? 11.296 3.119 -12.803 1.00 94.31 103 LEU A O 1
ATOM 877 N N . ALA A 1 104 ? 11.531 2.913 -10.578 1.00 94.06 104 ALA A N 1
ATOM 878 C CA . ALA A 1 104 ? 12.967 2.634 -10.619 1.00 94.06 104 ALA A CA 1
ATOM 879 C C . ALA A 1 104 ? 13.282 1.325 -11.370 1.00 94.06 104 ALA A C 1
ATOM 881 O O . ALA A 1 104 ? 14.235 1.261 -12.143 1.00 94.06 104 ALA A O 1
ATOM 882 N N . LYS A 1 105 ? 12.454 0.281 -11.201 1.00 93.56 105 LYS A N 1
ATOM 883 C CA . LYS A 1 105 ? 12.572 -0.975 -11.964 1.00 93.56 105 LYS A CA 1
ATOM 884 C C . LYS A 1 105 ? 12.374 -0.754 -13.463 1.00 93.56 105 LYS A C 1
ATOM 886 O O . LYS A 1 105 ? 13.133 -1.313 -14.247 1.00 93.56 105 LYS A O 1
ATOM 891 N N . GLN A 1 106 ? 11.381 0.047 -13.852 1.00 93.25 106 GLN A N 1
ATOM 892 C CA . GLN A 1 106 ? 11.164 0.380 -15.259 1.00 93.25 106 GLN A CA 1
ATOM 893 C C . GLN A 1 106 ? 12.360 1.157 -15.830 1.00 93.25 106 GLN A C 1
ATOM 895 O O . GLN A 1 106 ? 12.877 0.787 -16.878 1.00 93.25 106 GLN A O 1
ATOM 900 N N . GLN A 1 107 ? 12.860 2.168 -15.110 1.00 91.81 107 GLN A N 1
ATOM 901 C CA . GLN A 1 107 ? 14.037 2.946 -15.519 1.00 91.81 107 GLN A CA 1
ATOM 902 C C . GLN A 1 107 ? 15.275 2.067 -15.714 1.00 91.81 107 GLN A C 1
ATOM 904 O O . GLN A 1 107 ? 15.942 2.181 -16.736 1.00 91.81 107 GLN A O 1
ATOM 909 N N . ALA A 1 108 ? 15.537 1.134 -14.795 1.00 91.31 108 ALA A N 1
ATOM 910 C CA . ALA A 1 108 ? 16.645 0.189 -14.924 1.00 91.31 108 ALA A CA 1
ATOM 911 C C . ALA A 1 108 ? 16.508 -0.749 -16.140 1.00 91.31 108 ALA A C 1
ATOM 913 O O . ALA A 1 108 ? 17.517 -1.223 -16.659 1.00 91.31 108 ALA A O 1
ATOM 914 N N . GLN A 1 109 ? 15.279 -1.045 -16.581 1.00 90.56 109 GLN A N 1
ATOM 915 C CA . GLN A 1 109 ? 15.027 -1.825 -17.795 1.00 90.56 109 GLN A CA 1
ATOM 916 C C . GLN A 1 109 ? 15.225 -0.983 -19.062 1.00 90.56 109 GLN A C 1
ATOM 918 O O . GLN A 1 109 ? 15.788 -1.473 -20.039 1.00 90.56 109 GLN A O 1
ATOM 923 N N . ASP A 1 110 ? 14.783 0.275 -19.036 1.00 89.69 110 ASP A N 1
ATOM 924 C CA . ASP A 1 110 ? 14.906 1.209 -20.157 1.00 89.69 110 ASP A CA 1
ATOM 925 C C . ASP A 1 110 ? 16.346 1.737 -20.332 1.00 89.69 110 ASP A C 1
ATOM 927 O O . ASP A 1 110 ? 16.724 2.129 -21.436 1.00 89.69 110 ASP A O 1
ATOM 931 N N . GLN A 1 111 ? 17.152 1.751 -19.260 1.00 88.81 111 GLN A N 1
ATOM 932 C CA . GLN A 1 111 ? 18.526 2.275 -19.214 1.00 88.81 111 GLN A CA 1
ATOM 933 C C . GLN A 1 111 ? 19.477 1.324 -18.452 1.00 88.81 111 GLN A C 1
ATOM 935 O O . GLN A 1 111 ? 19.926 1.636 -17.347 1.00 88.81 111 GLN A O 1
ATOM 940 N N . PRO A 1 112 ? 19.812 0.148 -19.015 1.00 80.50 112 PRO A N 1
ATOM 941 C CA . PRO A 1 112 ? 20.571 -0.885 -18.303 1.00 80.50 112 PRO A CA 1
ATOM 942 C C . PRO A 1 112 ? 22.033 -0.508 -18.001 1.00 80.50 112 PRO A C 1
ATOM 944 O O . PRO A 1 112 ? 22.636 -1.075 -17.088 1.00 80.50 112 PRO A O 1
ATOM 947 N N . GLU A 1 113 ? 22.612 0.444 -18.735 1.00 83.88 113 GLU A N 1
ATOM 948 C CA . GLU A 1 113 ? 23.954 0.992 -18.487 1.00 83.88 113 GLU A CA 1
ATOM 949 C C . GLU A 1 113 ? 24.042 1.937 -17.275 1.00 83.88 113 GLU A C 1
ATOM 951 O O . GLU A 1 113 ? 25.151 2.224 -16.812 1.00 83.88 113 GLU A O 1
ATOM 956 N N . ASP A 1 114 ? 22.914 2.401 -16.730 1.00 83.62 114 ASP A N 1
ATOM 957 C CA . ASP A 1 114 ? 22.910 3.295 -15.574 1.00 83.62 114 ASP A CA 1
ATOM 958 C C . ASP A 1 114 ? 22.970 2.513 -14.249 1.00 83.62 114 ASP A C 1
ATOM 960 O O . ASP A 1 114 ? 21.970 2.022 -13.716 1.00 83.62 114 ASP A O 1
ATOM 964 N N . GLN A 1 115 ? 24.173 2.423 -13.676 1.00 77.31 115 GLN A N 1
ATOM 965 C CA . GLN A 1 115 ? 24.399 1.802 -12.365 1.00 77.31 115 GLN A CA 1
ATOM 966 C C . GLN A 1 115 ? 23.640 2.507 -11.227 1.00 77.31 115 GLN A C 1
ATOM 968 O O . GLN A 1 115 ? 23.296 1.851 -10.242 1.00 77.31 115 GLN A O 1
ATOM 973 N N . SER A 1 116 ? 23.305 3.796 -11.374 1.00 84.12 116 SER A N 1
ATOM 974 C CA . SER A 1 116 ? 22.542 4.545 -10.370 1.00 84.12 116 SER A CA 1
ATOM 975 C C . SER A 1 116 ? 21.132 3.977 -10.187 1.00 84.12 116 SER A C 1
ATOM 977 O O . SER A 1 116 ? 20.633 3.903 -9.062 1.00 84.12 116 SER A O 1
ATOM 979 N N . CYS A 1 117 ? 20.521 3.469 -11.263 1.00 82.12 117 CYS A N 1
ATOM 980 C CA . CYS A 1 117 ? 19.200 2.844 -11.212 1.00 82.12 117 CYS A CA 1
ATOM 981 C C . CYS A 1 117 ? 19.191 1.575 -10.333 1.00 82.12 117 CYS A C 1
ATOM 983 O O . CYS A 1 117 ? 18.241 1.332 -9.585 1.00 82.12 117 CYS A O 1
ATOM 985 N N . GLN A 1 118 ? 20.260 0.770 -10.370 1.00 84.69 118 GLN A N 1
ATOM 986 C CA . GLN A 1 118 ? 20.386 -0.435 -9.537 1.00 84.69 118 GLN A CA 1
ATOM 987 C C . GLN A 1 118 ? 20.561 -0.090 -8.054 1.00 84.69 118 GLN A C 1
ATOM 989 O O . GLN A 1 118 ? 19.921 -0.711 -7.201 1.00 84.69 118 GLN A O 1
ATOM 994 N N . GLU A 1 119 ? 21.387 0.909 -7.738 1.00 86.50 119 GLU A N 1
ATOM 995 C CA . GLU A 1 119 ? 21.581 1.393 -6.365 1.00 86.50 119 GLU A CA 1
ATOM 996 C C . GLU A 1 119 ? 20.269 1.931 -5.779 1.00 86.50 119 GLU A C 1
ATOM 998 O O . GLU A 1 119 ? 19.876 1.547 -4.673 1.00 86.50 119 GLU A O 1
ATOM 1003 N N . GLN A 1 120 ? 19.528 2.716 -6.565 1.00 89.31 120 GLN A N 1
ATOM 1004 C CA . GLN A 1 120 ? 18.231 3.260 -6.174 1.00 89.31 120 GLN A CA 1
ATOM 1005 C C . GLN A 1 120 ? 17.196 2.158 -5.888 1.00 89.31 120 GLN A C 1
ATOM 1007 O O . GLN A 1 120 ? 16.452 2.237 -4.908 1.00 89.31 120 GLN A O 1
ATOM 1012 N N . ILE A 1 121 ? 17.157 1.089 -6.693 1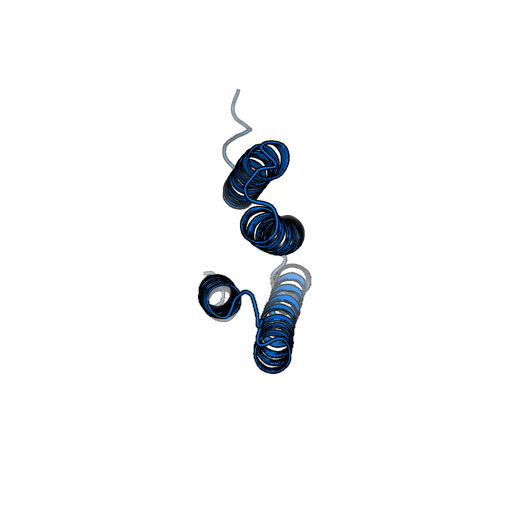.00 90.44 121 ILE A N 1
ATOM 1013 C CA . ILE A 1 121 ? 16.289 -0.072 -6.435 1.00 90.44 121 ILE A CA 1
ATOM 1014 C C . ILE A 1 121 ? 16.622 -0.720 -5.085 1.00 90.44 121 ILE A C 1
ATOM 1016 O O . ILE A 1 121 ? 15.704 -1.079 -4.341 1.00 90.44 121 ILE A O 1
ATOM 1020 N N . GLN A 1 122 ? 17.908 -0.897 -4.763 1.00 90.12 122 GLN A N 1
ATOM 1021 C CA . GLN A 1 122 ? 18.318 -1.518 -3.498 1.00 90.12 122 GLN A CA 1
ATOM 1022 C C . GLN A 1 122 ? 17.966 -0.640 -2.297 1.00 90.12 122 GLN A C 1
ATOM 1024 O O . GLN A 1 122 ? 17.434 -1.148 -1.308 1.00 90.12 122 GLN A O 1
ATOM 1029 N N . GLU A 1 123 ? 18.182 0.670 -2.403 1.00 92.19 123 GLU A N 1
ATOM 1030 C CA . GLU A 1 123 ? 17.803 1.629 -1.366 1.00 92.19 123 GLU A CA 1
ATOM 1031 C C . GLU A 1 123 ? 16.288 1.615 -1.119 1.00 92.19 123 GLU A C 1
ATOM 1033 O O . GLU A 1 123 ? 15.835 1.469 0.018 1.00 92.19 123 GLU A O 1
ATOM 1038 N N . ILE A 1 124 ? 15.474 1.686 -2.179 1.00 91.81 124 ILE A N 1
ATOM 1039 C CA . ILE A 1 124 ? 14.014 1.677 -2.033 1.00 91.81 124 ILE A CA 1
ATOM 1040 C C . ILE A 1 124 ? 13.534 0.339 -1.453 1.00 91.81 124 ILE A C 1
ATOM 1042 O O . ILE A 1 124 ? 12.677 0.339 -0.569 1.00 91.81 124 ILE A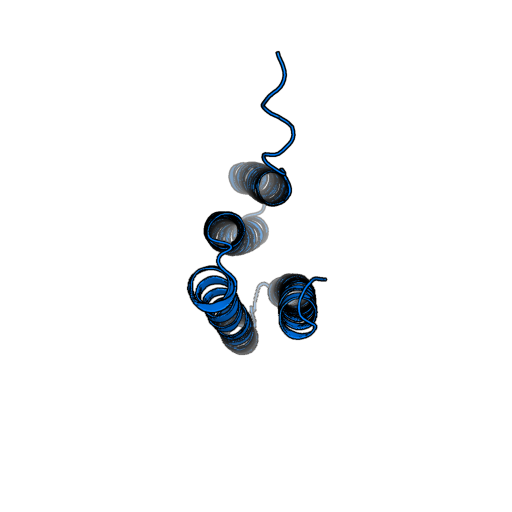 O 1
ATOM 1046 N N . LYS A 1 125 ? 14.095 -0.802 -1.878 1.00 89.56 125 LYS A N 1
ATOM 1047 C CA . LYS A 1 125 ? 13.776 -2.115 -1.283 1.00 89.56 125 LYS A CA 1
ATOM 1048 C C . LYS A 1 125 ? 14.098 -2.160 0.207 1.00 89.56 125 LYS A C 1
ATOM 1050 O O . LYS A 1 125 ? 13.290 -2.673 0.985 1.00 89.56 125 LYS A O 1
ATOM 1055 N N . HIS A 1 126 ? 15.247 -1.618 0.607 1.00 90.62 126 HIS A N 1
ATOM 1056 C CA . HIS A 1 126 ? 15.611 -1.504 2.015 1.00 90.62 126 HIS A CA 1
ATOM 1057 C C . HIS A 1 126 ? 14.580 -0.662 2.778 1.00 90.62 126 HIS A C 1
ATOM 1059 O O . HIS A 1 126 ? 14.060 -1.115 3.797 1.00 90.62 126 HIS A O 1
ATOM 1065 N N . ASN A 1 127 ? 14.191 0.493 2.237 1.00 89.94 127 ASN A N 1
ATOM 1066 C CA . ASN A 1 127 ? 13.191 1.370 2.847 1.00 89.94 127 ASN A CA 1
ATOM 1067 C C . ASN A 1 127 ? 11.810 0.703 2.966 1.00 89.94 127 ASN A C 1
ATOM 1069 O O . ASN A 1 127 ? 11.157 0.833 4.001 1.00 89.94 127 ASN A O 1
ATOM 1073 N N . VAL A 1 128 ? 11.374 -0.067 1.961 1.00 87.88 128 VAL A N 1
ATOM 1074 C CA . VAL A 1 128 ? 10.133 -0.863 2.039 1.00 87.88 128 VAL A CA 1
ATOM 1075 C C . VAL A 1 128 ? 10.219 -1.894 3.168 1.00 87.88 128 VAL A C 1
ATOM 1077 O O . VAL A 1 128 ? 9.269 -2.034 3.941 1.00 87.88 128 VAL A O 1
ATOM 1080 N N . CYS A 1 129 ? 11.351 -2.593 3.291 1.00 85.44 129 CYS A N 1
ATOM 1081 C CA . CYS A 1 129 ? 11.579 -3.581 4.347 1.00 85.44 129 CYS A CA 1
ATOM 1082 C C . CYS A 1 129 ? 11.531 -2.940 5.742 1.00 85.44 129 CYS A C 1
ATOM 1084 O O . CYS A 1 129 ? 10.783 -3.397 6.606 1.00 85.44 129 CYS A O 1
ATOM 1086 N N . VAL A 1 130 ? 12.254 -1.832 5.937 1.00 83.94 130 VAL A N 1
ATOM 1087 C CA . VAL A 1 130 ? 12.256 -1.070 7.194 1.00 83.94 130 VAL A CA 1
ATOM 1088 C C . VAL A 1 130 ? 10.853 -0.565 7.531 1.00 83.94 130 VAL A C 1
ATOM 1090 O O . VAL A 1 130 ? 10.411 -0.709 8.668 1.00 83.94 130 VAL A O 1
ATOM 1093 N N . CYS A 1 131 ? 10.114 -0.035 6.554 1.00 85.38 131 CYS A N 1
ATOM 1094 C CA . CYS A 1 131 ? 8.736 0.415 6.751 1.00 85.38 131 CYS A CA 1
ATOM 1095 C C . CYS A 1 131 ? 7.824 -0.731 7.228 1.00 85.38 131 CYS A C 1
ATOM 1097 O O . CYS A 1 131 ? 7.065 -0.558 8.182 1.00 85.38 131 CYS A O 1
ATOM 1099 N N . CYS A 1 132 ? 7.948 -1.921 6.626 1.00 82.12 132 CYS A N 1
ATOM 1100 C CA . CYS A 1 132 ? 7.195 -3.106 7.046 1.00 82.12 132 CYS A CA 1
ATOM 1101 C C . CYS A 1 132 ? 7.578 -3.570 8.458 1.00 82.12 132 CYS A C 1
ATOM 1103 O O . CYS A 1 132 ? 6.695 -3.933 9.226 1.00 82.12 132 CYS A O 1
ATOM 1105 N N . PHE A 1 133 ? 8.865 -3.531 8.812 1.00 79.44 133 PHE A N 1
ATOM 1106 C CA . PHE A 1 133 ? 9.333 -3.912 10.145 1.00 79.44 133 PHE A CA 1
ATOM 1107 C C . PHE A 1 133 ? 8.818 -2.951 11.224 1.00 79.44 133 PHE A C 1
ATOM 1109 O O . PHE A 1 133 ? 8.271 -3.381 12.233 1.00 79.44 133 PHE A O 1
ATOM 1116 N N . LEU A 1 134 ? 8.899 -1.640 10.978 1.00 75.12 134 LEU A N 1
ATOM 1117 C CA . LEU A 1 134 ? 8.386 -0.620 11.899 1.00 75.12 134 LEU A CA 1
ATOM 1118 C C . LEU A 1 134 ? 6.860 -0.669 12.057 1.00 75.12 134 LEU A C 1
ATOM 1120 O O . LEU A 1 134 ? 6.346 -0.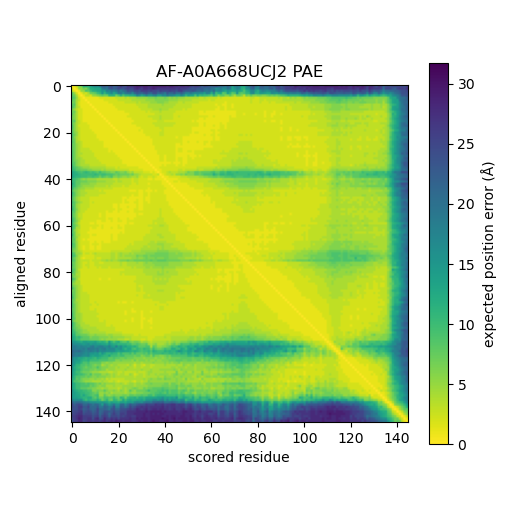254 13.090 1.00 75.12 134 LEU A O 1
ATOM 1124 N N . ALA A 1 135 ? 6.135 -1.166 11.052 1.00 74.50 135 ALA A N 1
ATOM 1125 C CA . ALA A 1 135 ? 4.695 -1.399 11.137 1.00 74.50 135 ALA A CA 1
ATOM 1126 C C . ALA A 1 135 ? 4.328 -2.626 11.998 1.00 74.50 135 ALA A C 1
ATOM 1128 O O . ALA A 1 135 ? 3.187 -2.739 12.436 1.00 74.50 135 ALA A O 1
ATOM 1129 N N . GLN A 1 136 ? 5.277 -3.540 12.224 1.00 67.75 136 GLN A N 1
ATOM 1130 C CA . GLN A 1 136 ? 5.118 -4.755 13.035 1.00 67.75 136 GLN A CA 1
ATOM 1131 C C . GLN A 1 136 ? 5.665 -4.597 14.465 1.00 67.75 136 GLN A C 1
ATOM 1133 O O . GLN A 1 136 ? 5.433 -5.464 15.307 1.00 67.75 136 GLN A O 1
ATOM 1138 N N . ASP A 1 137 ? 6.393 -3.512 14.746 1.00 52.38 137 ASP A N 1
ATOM 1139 C CA . ASP A 1 137 ? 6.996 -3.242 16.051 1.00 52.38 137 ASP A CA 1
ATOM 1140 C C . ASP A 1 137 ? 5.901 -2.856 17.066 1.00 52.38 137 ASP A C 1
ATOM 1142 O O . ASP A 1 137 ? 5.295 -1.780 17.012 1.00 52.38 137 ASP A O 1
ATOM 1146 N N . HIS A 1 138 ? 5.596 -3.789 17.970 1.00 50.25 138 HIS A N 1
ATOM 1147 C CA . HIS A 1 138 ? 4.671 -3.588 19.078 1.00 50.25 138 HIS A CA 1
ATOM 1148 C C . HIS A 1 138 ? 5.339 -2.707 20.151 1.00 50.25 138 HIS A C 1
ATOM 1150 O O . HIS A 1 138 ? 6.340 -3.123 20.736 1.00 50.25 138 HIS A O 1
ATOM 1156 N N . PRO A 1 139 ? 4.774 -1.539 20.519 1.00 42.03 139 PRO A N 1
ATOM 1157 C CA . PRO A 1 139 ? 5.359 -0.671 21.546 1.00 42.03 139 PRO A CA 1
ATOM 1158 C C . PRO A 1 139 ? 5.356 -1.252 22.979 1.00 42.03 139 PRO A C 1
ATOM 1160 O O . PRO A 1 139 ? 5.810 -0.579 23.898 1.00 42.03 139 PRO A O 1
ATOM 1163 N N . GLU A 1 140 ? 4.918 -2.496 23.201 1.00 39.41 140 GLU A N 1
ATOM 1164 C CA . GLU A 1 140 ? 4.883 -3.133 24.530 1.00 39.41 140 GLU A CA 1
ATOM 1165 C C . GLU A 1 140 ? 6.238 -3.676 25.033 1.00 39.41 140 GLU A C 1
ATOM 1167 O O . GLU A 1 140 ? 6.299 -4.223 26.129 1.00 39.41 140 GLU A O 1
ATOM 1172 N N . GLN A 1 141 ? 7.348 -3.505 24.300 1.00 41.44 141 GLN A N 1
ATOM 1173 C CA . GLN A 1 141 ? 8.681 -3.952 24.759 1.00 41.44 141 GLN A CA 1
ATOM 1174 C C . GLN A 1 141 ? 9.660 -2.826 25.133 1.00 41.44 141 GLN A C 1
ATOM 1176 O O . GLN A 1 141 ? 10.829 -3.089 25.405 1.00 41.44 141 GLN A O 1
ATOM 1181 N N . ARG A 1 142 ? 9.210 -1.568 25.213 1.00 43.03 142 ARG A N 1
ATOM 1182 C CA . ARG A 1 142 ? 10.026 -0.450 25.725 1.00 43.03 142 ARG A CA 1
ATOM 1183 C C . ARG A 1 142 ? 9.414 0.134 26.994 1.00 43.03 142 ARG A C 1
ATOM 1185 O O . ARG A 1 142 ? 8.816 1.202 26.976 1.00 43.03 142 ARG A O 1
ATOM 1192 N N . GLY A 1 143 ? 9.571 -0.582 28.103 1.00 45.50 143 GLY A N 1
ATOM 1193 C CA . GLY A 1 143 ? 9.183 -0.083 29.419 1.00 45.50 143 GLY A CA 1
ATOM 1194 C C . GLY A 1 143 ? 9.289 -1.140 30.508 1.00 45.50 143 GLY A C 1
ATOM 1195 O O . GLY A 1 143 ? 8.264 -1.650 30.941 1.00 45.50 143 GLY A O 1
ATOM 1196 N N . SER A 1 144 ? 10.511 -1.482 30.923 1.00 43.84 144 SER A N 1
ATOM 1197 C CA . SER A 1 144 ? 10.832 -2.085 32.229 1.00 43.84 144 SER A CA 1
ATOM 1198 C C . SER A 1 144 ? 12.353 -2.079 32.425 1.00 43.84 144 SER A C 1
ATOM 1200 O O . SER A 1 144 ? 13.006 -3.106 32.268 1.00 43.84 144 SER A O 1
ATOM 1202 N N . GLU A 1 145 ? 12.898 -0.907 32.744 1.00 36.09 145 GLU A N 1
ATOM 1203 C CA . GLU A 1 145 ? 14.078 -0.760 33.610 1.00 36.09 145 GLU A CA 1
ATOM 1204 C C . GLU A 1 145 ? 13.745 0.274 34.688 1.00 36.09 145 GLU A C 1
ATOM 1206 O O . GLU A 1 145 ? 13.087 1.285 34.338 1.00 36.09 145 GLU A O 1
#

Secondary structure (DSSP, 8-state):
---HHHHHHHHHHHHHHHHHHHHHHHHHHHHHHHHTTTTS--HHHHHHHHHHHHHHHHHHHHHHHHHHHHHHHTS--HHHHHHHHHHHHHHHHHHHHHHHHHHHHHHHHH-TT-HHHHHHHHHHHHHHHHHHHHHH--GGGS---

Radius of gyration: 18.79 Å; Cα contacts (8 Å, |Δi|>4): 77; chains: 1; bounding box: 43×17×60 Å

Nearest PDB structures (foldseek):
  6y07-assembly1_A  TM=5.005E-01  e=1.299E+00  synthetic construct
  1dov-assembly1_A  TM=5.451E-01  e=4.741E+00  Mus musculus

Sequence (145 aa):
MVPSDFKALIQRFYHLQSERVETYRLFEEGHEAYLRTGPHYDFDHYRQLVHEITQAFCGISKEVLEIKGRLHDEFDRPDLSEHIEKLQNKEKEKLELTAKLQLAKQQAQDQPEDQSCQEQIQEIKHNVCVCCFLAQDHPEQRGSE